Protein AF-A0A7I7UPY0-F1 (afdb_monomer_lite)

Radius of gyration: 10.28 Å; chains: 1; bounding box: 23×22×28 Å

pLDDT: mean 84.1, std 7.83, range [59.09, 94.31]

Secondary structure (DSSP, 8-state):
--HHHHHHHHHHHHTT-HHHHHHHHHHHHHHHTTSTTHHHHHHHHHHHHGGGHHHHHHTT---

Sequence (63 aa):
MLVEYDKTCRYLAAIDDIATLTEYVTNLHDCFGHQDRWSIFSRNISVAAGRWAEELRKRRQLA

Structure (mmCIF, N/CA/C/O backbone):
data_AF-A0A7I7UPY0-F1
#
_entry.id   AF-A0A7I7UPY0-F1
#
loop_
_atom_site.group_PDB
_atom_site.id
_atom_site.type_symbol
_atom_site.label_atom_id
_atom_site.label_alt_id
_atom_site.label_comp_id
_atom_site.label_asym_id
_atom_site.label_entity_id
_atom_site.label_seq_id
_atom_site.pdbx_PDB_ins_code
_atom_site.Cartn_x
_atom_site.Cartn_y
_atom_site.Cartn_z
_atom_site.occupancy
_atom_site.B_iso_or_equiv
_atom_site.auth_seq_id
_atom_site.auth_comp_id
_atom_site.auth_asym_id
_atom_site.auth_atom_id
_atom_site.pdbx_PDB_model_num
ATOM 1 N N . MET A 1 1 ? 12.848 -7.433 -4.584 1.00 59.09 1 MET A N 1
ATOM 2 C CA . MET A 1 1 ? 12.292 -6.182 -4.021 1.00 59.09 1 MET A CA 1
ATOM 3 C C . MET A 1 1 ? 10.904 -5.864 -4.592 1.00 59.09 1 MET A C 1
ATOM 5 O O . MET A 1 1 ? 10.678 -4.754 -5.050 1.00 59.09 1 MET A O 1
ATOM 9 N N . LEU A 1 2 ? 9.964 -6.823 -4.558 1.00 62.94 2 LEU A N 1
ATOM 10 C CA . LEU A 1 2 ? 8.534 -6.497 -4.690 1.00 62.94 2 LEU A CA 1
ATOM 11 C C . LEU A 1 2 ? 7.677 -7.038 -3.541 1.00 62.94 2 LEU A C 1
ATOM 13 O O . LEU A 1 2 ? 6.732 -6.403 -3.100 1.00 62.94 2 LEU A O 1
ATOM 17 N N . VAL A 1 3 ? 8.063 -8.195 -3.016 1.00 65.19 3 VAL A N 1
ATOM 18 C CA . VAL A 1 3 ? 7.338 -8.869 -1.938 1.00 65.19 3 VAL A CA 1
ATOM 19 C C . VAL A 1 3 ? 7.362 -8.077 -0.624 1.00 65.19 3 VAL A C 1
ATOM 21 O O . VAL A 1 3 ? 6.362 -8.043 0.082 1.00 65.19 3 VAL A O 1
ATOM 24 N N . GLU A 1 4 ? 8.476 -7.418 -0.299 1.00 79.44 4 GLU A N 1
ATOM 25 C CA . GLU A 1 4 ? 8.625 -6.756 1.005 1.00 79.44 4 GLU A CA 1
ATOM 26 C C . GLU A 1 4 ? 7.815 -5.455 1.116 1.00 79.44 4 GLU A C 1
ATOM 28 O O . GLU A 1 4 ? 7.162 -5.251 2.134 1.00 79.44 4 GLU A O 1
ATOM 33 N N . TYR A 1 5 ? 7.748 -4.622 0.067 1.00 81.62 5 TYR A N 1
ATOM 34 C CA . TYR A 1 5 ? 6.937 -3.397 0.134 1.00 81.62 5 TYR A CA 1
ATOM 35 C C . TYR A 1 5 ? 5.432 -3.707 0.180 1.00 81.62 5 TYR A C 1
ATOM 37 O O . TYR A 1 5 ? 4.690 -3.002 0.860 1.00 81.62 5 TYR A O 1
ATOM 45 N N . ASP A 1 6 ? 4.971 -4.751 -0.526 1.00 84.44 6 ASP A N 1
ATOM 46 C CA . ASP A 1 6 ? 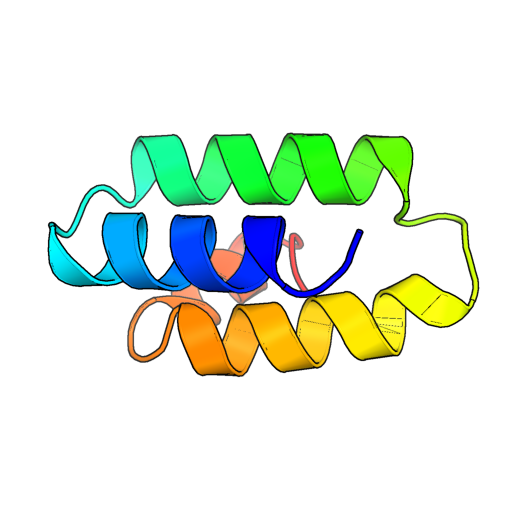3.555 -5.152 -0.544 1.00 84.44 6 ASP A CA 1
ATOM 47 C C . ASP A 1 6 ? 3.116 -5.601 0.855 1.00 84.44 6 ASP A C 1
ATOM 49 O O . ASP A 1 6 ? 2.080 -5.152 1.348 1.00 84.44 6 ASP A O 1
ATOM 53 N N . LYS A 1 7 ? 3.954 -6.385 1.549 1.00 88.31 7 LYS A N 1
ATOM 54 C CA . LYS A 1 7 ? 3.726 -6.756 2.953 1.00 88.31 7 LYS A CA 1
ATOM 55 C C . LYS A 1 7 ? 3.645 -5.533 3.862 1.00 88.31 7 LYS A C 1
ATOM 57 O O . LYS A 1 7 ? 2.709 -5.447 4.652 1.00 88.31 7 LYS A O 1
ATOM 62 N N . THR A 1 8 ? 4.581 -4.588 3.745 1.00 89.88 8 THR A N 1
ATOM 63 C CA . THR A 1 8 ? 4.579 -3.364 4.560 1.00 89.88 8 THR A CA 1
ATOM 64 C C . THR A 1 8 ? 3.326 -2.526 4.310 1.00 89.88 8 THR A C 1
ATOM 66 O O . THR A 1 8 ? 2.671 -2.127 5.268 1.00 89.88 8 THR A O 1
ATOM 69 N N . CYS A 1 9 ? 2.930 -2.324 3.049 1.00 87.69 9 CYS A N 1
ATOM 70 C CA . CYS A 1 9 ? 1.724 -1.561 2.718 1.00 87.69 9 CYS A CA 1
ATOM 71 C C . CYS A 1 9 ? 0.462 -2.217 3.292 1.00 87.69 9 CYS A C 1
ATOM 73 O O . CYS A 1 9 ? -0.359 -1.532 3.898 1.00 87.69 9 CYS A O 1
ATOM 75 N N . ARG A 1 10 ? 0.324 -3.545 3.158 1.00 88.69 10 ARG A N 1
ATOM 76 C CA . ARG A 1 10 ? -0.814 -4.288 3.726 1.00 88.69 10 ARG A CA 1
ATOM 77 C C . ARG A 1 10 ? -0.827 -4.250 5.246 1.00 88.69 10 ARG A C 1
ATOM 79 O O . ARG A 1 10 ? -1.893 -4.106 5.830 1.00 88.69 10 ARG A O 1
ATOM 86 N N . TYR A 1 11 ? 0.336 -4.382 5.878 1.00 92.38 11 TYR A N 1
ATOM 87 C CA . TYR A 1 11 ? 0.460 -4.316 7.330 1.00 92.38 11 TYR A CA 1
ATOM 88 C C . TYR A 1 11 ? 0.026 -2.945 7.858 1.00 92.38 11 TYR A C 1
ATOM 90 O O . TYR A 1 11 ? -0.845 -2.880 8.718 1.00 92.38 11 TYR A O 1
ATOM 98 N N . LEU A 1 12 ? 0.566 -1.860 7.293 1.00 91.44 12 LEU A N 1
ATOM 99 C CA . LEU A 1 12 ? 0.232 -0.491 7.700 1.00 91.44 12 LEU A CA 1
ATOM 100 C C . LEU A 1 12 ? -1.246 -0.166 7.452 1.00 91.44 12 LEU A C 1
ATOM 102 O O . LEU A 1 12 ? -1.901 0.422 8.309 1.00 91.44 12 LEU A O 1
ATOM 106 N N . ALA A 1 13 ? -1.797 -0.617 6.322 1.00 89.94 13 ALA A N 1
ATOM 107 C CA . ALA A 1 13 ? -3.222 -0.490 6.042 1.00 89.94 13 ALA A CA 1
ATOM 108 C C . ALA A 1 13 ? -4.090 -1.285 7.034 1.00 89.94 13 ALA A C 1
ATOM 110 O O . ALA A 1 13 ? -5.152 -0.807 7.422 1.00 89.94 13 ALA A O 1
ATOM 111 N N . ALA A 1 14 ? -3.650 -2.473 7.461 1.00 92.19 14 ALA A N 1
ATOM 112 C CA . ALA A 1 14 ? -4.386 -3.318 8.401 1.00 92.19 14 ALA A CA 1
ATOM 113 C C . ALA A 1 14 ? -4.419 -2.753 9.829 1.00 92.19 14 ALA A C 1
ATOM 115 O O . ALA A 1 14 ? -5.393 -2.983 10.543 1.00 92.19 14 ALA A O 1
ATOM 116 N N . ILE A 1 15 ? -3.384 -2.016 10.241 1.00 94.31 15 ILE A N 1
ATOM 117 C CA . ILE A 1 15 ? -3.334 -1.343 11.550 1.00 94.31 15 ILE A CA 1
ATOM 118 C C . ILE A 1 15 ? -3.871 0.097 11.510 1.00 94.31 15 ILE A C 1
ATOM 120 O O . ILE A 1 15 ? -3.759 0.811 12.502 1.00 94.31 15 ILE A O 1
ATOM 124 N N . ASP A 1 16 ? -4.440 0.524 10.375 1.00 89.69 16 ASP A N 1
ATOM 125 C CA . ASP A 1 16 ? -4.950 1.881 10.137 1.00 89.69 16 ASP A CA 1
ATOM 126 C C . ASP A 1 16 ? -3.907 3.004 10.362 1.00 89.69 16 ASP A C 1
ATOM 128 O O . ASP A 1 16 ? -4.258 4.164 10.595 1.00 89.69 16 ASP A O 1
ATOM 132 N N . ASP A 1 17 ? -2.613 2.698 10.209 1.00 91.31 17 ASP A N 1
ATOM 133 C CA . ASP A 1 17 ? -1.531 3.687 10.281 1.00 91.31 17 ASP A CA 1
ATOM 134 C C . ASP A 1 17 ? -1.303 4.349 8.913 1.00 91.31 17 ASP A C 1
ATOM 136 O O . ASP A 1 17 ? -0.355 4.072 8.169 1.00 91.31 17 ASP A O 1
ATOM 140 N N . ILE A 1 18 ? -2.233 5.238 8.565 1.00 86.75 18 ILE A N 1
ATOM 141 C CA . ILE A 1 18 ? -2.227 5.963 7.290 1.00 86.75 18 ILE A CA 1
ATOM 142 C C . ILE A 1 18 ? -1.035 6.909 7.197 1.00 86.75 18 ILE A C 1
ATOM 144 O O . ILE A 1 18 ? -0.523 7.120 6.100 1.00 86.75 18 ILE A O 1
ATOM 148 N N . ALA A 1 19 ? -0.619 7.517 8.311 1.00 89.75 19 ALA A N 1
ATOM 149 C CA . ALA A 1 19 ? 0.466 8.491 8.310 1.00 89.75 19 ALA A CA 1
ATOM 150 C C . ALA A 1 19 ? 1.768 7.814 7.872 1.00 89.75 19 ALA A C 1
ATOM 152 O O . ALA A 1 19 ? 2.377 8.240 6.887 1.00 89.75 19 ALA A O 1
ATOM 153 N N . THR A 1 20 ? 2.103 6.688 8.506 1.00 92.12 20 THR A N 1
ATOM 154 C CA . THR A 1 20 ? 3.274 5.889 8.144 1.00 92.12 20 THR A CA 1
ATOM 155 C C . THR A 1 20 ? 3.126 5.278 6.749 1.00 92.12 20 THR A C 1
ATOM 157 O O . THR A 1 20 ? 4.085 5.274 5.981 1.00 92.12 20 THR A O 1
ATOM 160 N N . LEU A 1 21 ? 1.929 4.812 6.361 1.00 90.31 21 LEU A N 1
ATOM 161 C CA . LEU A 1 21 ? 1.679 4.306 5.002 1.00 90.31 21 LEU A CA 1
ATOM 162 C C . LEU A 1 21 ? 1.939 5.379 3.936 1.00 90.31 21 LEU A C 1
ATOM 164 O O . LEU A 1 21 ? 2.586 5.114 2.927 1.00 90.31 21 LEU A O 1
ATOM 168 N N . THR A 1 22 ? 1.453 6.593 4.175 1.00 88.81 22 THR A N 1
ATOM 169 C CA . THR A 1 22 ? 1.603 7.750 3.286 1.00 88.81 22 THR A CA 1
ATOM 170 C C . THR A 1 22 ? 3.074 8.125 3.129 1.00 88.81 22 THR A C 1
ATOM 172 O O . THR A 1 22 ? 3.554 8.313 2.011 1.00 88.81 22 THR A O 1
ATOM 175 N N . GLU A 1 23 ? 3.806 8.228 4.238 1.00 91.06 23 GLU A N 1
ATOM 176 C CA . GLU A 1 23 ? 5.238 8.537 4.224 1.00 91.06 23 GLU A CA 1
ATOM 177 C C . GLU A 1 23 ? 6.033 7.440 3.506 1.00 91.06 23 GLU A C 1
ATOM 179 O O . GLU A 1 23 ? 6.862 7.724 2.641 1.00 91.06 23 GLU A O 1
ATOM 184 N N . TYR A 1 24 ? 5.715 6.176 3.788 1.00 90.19 24 TYR A N 1
ATOM 185 C CA . TYR A 1 24 ? 6.358 5.032 3.155 1.00 90.19 24 TYR A CA 1
ATOM 186 C C . TYR A 1 24 ? 6.158 5.024 1.635 1.00 90.19 24 TYR A C 1
ATOM 188 O O . TYR A 1 24 ? 7.127 4.891 0.887 1.00 90.19 24 TYR A O 1
ATOM 196 N N . VAL A 1 25 ? 4.919 5.213 1.164 1.00 88.19 25 VAL A N 1
ATOM 197 C CA . VAL A 1 25 ? 4.601 5.269 -0.272 1.00 88.19 25 VAL A CA 1
ATOM 198 C C . VAL A 1 25 ? 5.248 6.487 -0.938 1.00 88.19 25 VAL A C 1
ATOM 200 O O . VAL A 1 25 ? 5.719 6.362 -2.067 1.00 88.19 25 VAL A O 1
ATOM 203 N N . THR A 1 26 ? 5.344 7.625 -0.243 1.00 89.38 26 THR A N 1
ATOM 204 C CA . THR A 1 26 ? 6.042 8.827 -0.742 1.00 89.38 26 THR A CA 1
ATOM 205 C C . THR A 1 26 ? 7.525 8.554 -0.959 1.00 89.38 26 THR A C 1
ATOM 207 O O . THR A 1 26 ? 8.026 8.751 -2.061 1.00 89.38 26 THR A O 1
ATOM 210 N N . ASN A 1 27 ? 8.210 7.991 0.039 1.00 89.25 27 ASN A N 1
ATOM 211 C CA . ASN A 1 27 ? 9.622 7.626 -0.085 1.00 89.25 27 ASN A CA 1
ATOM 212 C C . ASN A 1 27 ? 9.850 6.615 -1.222 1.00 89.25 27 ASN A C 1
ATOM 214 O O . ASN A 1 27 ? 10.845 6.688 -1.947 1.00 89.25 27 ASN A O 1
ATOM 218 N N . LEU A 1 28 ? 8.909 5.684 -1.415 1.00 86.88 28 LEU A N 1
ATOM 219 C CA . LEU A 1 28 ? 8.945 4.729 -2.522 1.00 86.88 28 LEU A CA 1
ATOM 220 C C . LEU A 1 28 ? 8.767 5.422 -3.881 1.00 86.88 28 LEU A C 1
ATOM 222 O O . LEU A 1 28 ? 9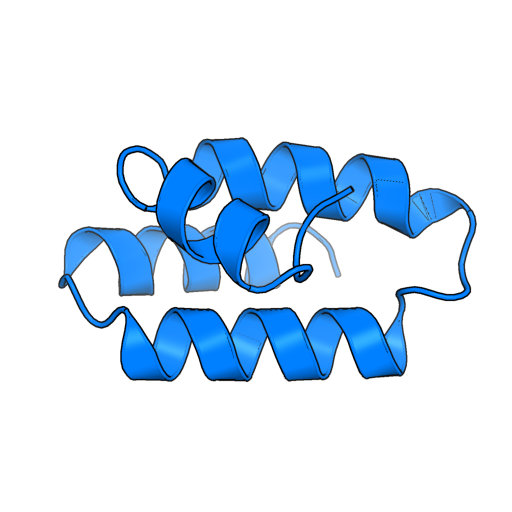.485 5.093 -4.825 1.00 86.88 28 LEU A O 1
ATOM 226 N N . HIS A 1 29 ? 7.847 6.384 -3.978 1.00 86.88 29 HIS A N 1
ATOM 227 C CA . HIS A 1 29 ? 7.650 7.200 -5.174 1.00 86.88 29 HIS A CA 1
ATOM 228 C C . HIS A 1 29 ? 8.897 8.034 -5.489 1.00 86.88 29 HIS A C 1
ATOM 230 O O . HIS A 1 29 ? 9.333 8.070 -6.633 1.00 86.88 29 HIS A O 1
ATOM 236 N N . ASP A 1 30 ? 9.534 8.654 -4.503 1.00 87.06 30 ASP A N 1
ATOM 237 C CA . ASP A 1 30 ? 10.725 9.475 -4.745 1.00 87.06 30 ASP A CA 1
ATOM 238 C C . ASP A 1 30 ? 11.910 8.630 -5.238 1.00 87.06 30 ASP A C 1
ATOM 240 O O . ASP A 1 30 ? 12.639 9.026 -6.151 1.00 87.06 30 ASP A O 1
ATOM 244 N N . CYS A 1 31 ? 12.059 7.415 -4.701 1.00 85.06 31 CYS A N 1
ATOM 245 C CA . CYS A 1 31 ? 13.123 6.493 -5.096 1.00 85.06 31 CYS A CA 1
ATOM 246 C C . CYS A 1 31 ? 12.874 5.823 -6.458 1.00 85.06 31 CYS A C 1
ATOM 248 O O . CYS A 1 31 ? 13.817 5.578 -7.215 1.00 85.06 31 CYS A O 1
ATOM 250 N N . PHE A 1 32 ? 11.621 5.472 -6.767 1.00 83.31 32 PHE A N 1
ATOM 251 C CA . PHE A 1 32 ? 11.289 4.577 -7.884 1.00 83.31 32 PHE A CA 1
ATOM 252 C C . PHE A 1 32 ? 10.291 5.149 -8.894 1.00 83.31 32 PHE A C 1
ATOM 254 O O . PHE A 1 32 ? 10.109 4.542 -9.947 1.00 83.31 32 PHE A O 1
ATOM 261 N N . GLY A 1 33 ? 9.682 6.301 -8.622 1.00 83.19 33 GLY A N 1
ATOM 262 C CA . GLY A 1 33 ? 8.630 6.936 -9.428 1.00 83.19 33 GLY A CA 1
ATOM 263 C C . GLY A 1 33 ? 9.055 7.295 -10.847 1.00 83.19 33 GLY A C 1
ATOM 264 O O . GLY A 1 33 ? 8.238 7.311 -11.761 1.00 83.19 33 GLY A O 1
ATOM 265 N N . HIS A 1 34 ? 10.356 7.496 -11.046 1.00 83.62 34 HIS A N 1
ATOM 266 C CA . HIS A 1 34 ? 10.965 7.757 -12.349 1.00 83.62 34 HIS A CA 1
ATOM 267 C C . HIS A 1 34 ? 11.193 6.485 -13.185 1.00 83.62 34 HIS A C 1
ATOM 269 O O . HIS A 1 34 ? 11.568 6.582 -14.350 1.00 83.62 34 HIS A O 1
ATOM 275 N N . GLN A 1 35 ? 11.029 5.289 -12.608 1.00 83.69 35 GLN A N 1
ATOM 276 C CA . GLN A 1 35 ? 11.169 4.033 -13.345 1.00 83.69 35 GLN A CA 1
ATOM 277 C C . GLN A 1 35 ? 9.845 3.667 -14.017 1.00 83.69 35 GLN A C 1
ATOM 279 O O . GLN A 1 35 ? 8.799 3.727 -13.379 1.00 83.69 35 GLN A O 1
ATOM 284 N N . ASP A 1 36 ? 9.891 3.123 -15.236 1.00 80.12 36 ASP A N 1
ATOM 285 C CA . ASP A 1 36 ? 8.698 2.632 -15.958 1.00 80.12 36 ASP A CA 1
ATOM 286 C C . ASP A 1 36 ? 7.869 1.622 -15.153 1.00 80.12 36 ASP A C 1
ATOM 288 O O . ASP A 1 36 ? 6.656 1.481 -15.314 1.00 80.12 36 ASP A O 1
ATOM 292 N N . ARG A 1 37 ? 8.531 0.907 -14.238 1.00 80.12 37 ARG A N 1
ATOM 293 C CA . ARG A 1 37 ? 7.879 -0.067 -13.365 1.00 80.12 37 ARG A CA 1
ATOM 294 C C . ARG A 1 37 ? 6.978 0.585 -12.323 1.00 80.12 37 ARG A C 1
ATOM 296 O O . ARG A 1 37 ? 6.129 -0.125 -11.789 1.00 80.12 37 ARG A O 1
ATOM 303 N N . TRP A 1 38 ? 7.121 1.881 -12.038 1.00 85.81 38 TRP A N 1
ATOM 304 C CA . TRP A 1 38 ? 6.333 2.590 -11.030 1.00 85.81 38 TRP A CA 1
ATOM 305 C C . TRP A 1 38 ? 4.830 2.385 -11.215 1.00 85.81 38 TRP A C 1
ATOM 307 O O . TRP A 1 38 ? 4.142 2.096 -10.245 1.00 85.81 38 TRP A O 1
ATOM 317 N N . SER A 1 39 ? 4.328 2.395 -12.450 1.00 83.06 39 SER A N 1
ATOM 318 C CA . SER A 1 39 ? 2.913 2.133 -12.752 1.00 83.06 39 SER A CA 1
ATOM 319 C C . SER A 1 39 ? 2.426 0.754 -12.277 1.00 83.06 39 SER A C 1
ATOM 321 O O . SER A 1 39 ? 1.262 0.582 -11.919 1.00 83.06 39 SER A O 1
ATOM 323 N N . ILE A 1 40 ? 3.311 -0.248 -12.247 1.00 83.75 40 ILE A N 1
ATOM 324 C CA . ILE A 1 40 ? 3.014 -1.581 -11.703 1.00 83.75 40 ILE A CA 1
ATOM 325 C C . ILE A 1 40 ? 3.039 -1.535 -10.169 1.00 83.75 40 ILE A C 1
ATOM 327 O O . ILE A 1 40 ? 2.152 -2.092 -9.521 1.00 83.75 40 ILE A O 1
ATOM 331 N N . PHE A 1 41 ? 4.025 -0.847 -9.584 1.00 82.75 41 PHE A N 1
ATOM 332 C CA . PHE A 1 41 ? 4.125 -0.664 -8.132 1.00 82.75 41 PHE A CA 1
ATOM 333 C C . PHE A 1 41 ? 2.919 0.101 -7.573 1.00 82.75 41 PHE A C 1
ATOM 335 O O . PHE A 1 41 ? 2.283 -0.381 -6.642 1.00 82.75 41 PHE A O 1
ATOM 342 N N . SER A 1 42 ? 2.548 1.238 -8.164 1.00 84.62 42 SER A N 1
ATOM 343 C CA . SER A 1 42 ? 1.424 2.073 -7.727 1.00 84.62 42 SER A CA 1
ATOM 344 C C . SER A 1 42 ? 0.095 1.315 -7.782 1.00 84.62 42 SER A C 1
ATOM 346 O O . SER A 1 42 ? -0.720 1.404 -6.860 1.00 84.62 42 SER A O 1
ATOM 348 N N . ARG A 1 43 ? -0.105 0.479 -8.808 1.00 87.00 43 ARG A N 1
ATOM 349 C CA . ARG A 1 43 ? -1.274 -0.402 -8.901 1.00 87.00 43 ARG A CA 1
ATOM 350 C C . ARG A 1 43 ? -1.309 -1.428 -7.768 1.00 87.00 43 ARG A C 1
ATOM 352 O O . ARG A 1 43 ? -2.359 -1.607 -7.157 1.00 87.00 43 ARG A O 1
ATOM 359 N N . ASN A 1 44 ? -0.184 -2.066 -7.453 1.00 87.56 44 ASN A N 1
ATOM 360 C CA . ASN A 1 44 ? -0.111 -3.028 -6.349 1.00 87.56 44 ASN A CA 1
ATOM 361 C C . ASN A 1 44 ? -0.300 -2.354 -4.985 1.00 87.56 44 ASN A C 1
ATOM 363 O O . ASN A 1 44 ? -1.036 -2.871 -4.151 1.00 87.56 44 ASN A O 1
ATOM 367 N N . ILE A 1 45 ? 0.292 -1.175 -4.781 1.00 86.81 45 ILE A N 1
ATOM 368 C CA . ILE A 1 45 ? 0.116 -0.371 -3.564 1.00 86.81 45 ILE A CA 1
ATOM 369 C C . ILE A 1 45 ? -1.350 0.027 -3.399 1.00 86.81 45 ILE A C 1
ATOM 371 O O . ILE A 1 45 ? -1.878 -0.075 -2.299 1.00 86.81 45 ILE A O 1
ATOM 375 N N . SER A 1 46 ? -2.039 0.399 -4.482 1.00 88.00 46 SER A N 1
ATOM 376 C CA . SER A 1 46 ? -3.479 0.689 -4.439 1.00 88.00 46 SER A CA 1
ATOM 377 C C . SER A 1 46 ? -4.286 -0.516 -3.946 1.00 88.00 46 SER A C 1
ATOM 379 O O . SER A 1 46 ? -5.182 -0.370 -3.122 1.00 88.00 46 SER A O 1
ATOM 381 N N . VAL A 1 47 ? -3.956 -1.724 -4.416 1.00 88.69 47 VAL A N 1
ATOM 382 C CA . VAL A 1 47 ? -4.615 -2.959 -3.961 1.00 88.69 47 VAL A CA 1
ATOM 383 C C . VAL A 1 47 ? -4.287 -3.249 -2.493 1.00 88.69 47 VAL A C 1
ATOM 385 O O . VAL A 1 47 ? -5.187 -3.575 -1.723 1.00 88.69 47 VAL A O 1
ATOM 388 N N . ALA A 1 48 ? -3.024 -3.097 -2.091 1.00 86.69 48 ALA A N 1
ATOM 389 C CA . ALA A 1 48 ? -2.561 -3.331 -0.724 1.00 86.69 48 ALA A CA 1
ATOM 390 C C . ALA A 1 48 ? -3.139 -2.331 0.293 1.00 86.69 48 ALA A C 1
ATOM 392 O O . ALA A 1 48 ? -3.460 -2.714 1.415 1.00 86.69 48 ALA A O 1
ATOM 393 N N . ALA A 1 49 ? -3.290 -1.065 -0.103 1.00 85.12 49 ALA A N 1
ATOM 394 C CA . ALA A 1 49 ? -3.846 0.003 0.721 1.00 85.12 49 ALA A CA 1
ATOM 395 C C . ALA A 1 49 ? -5.372 -0.102 0.889 1.00 85.12 49 ALA A C 1
ATOM 397 O O . ALA A 1 49 ? -5.933 0.497 1.809 1.00 85.12 49 ALA A O 1
ATOM 398 N N . GLY A 1 50 ? -6.058 -0.852 0.017 1.00 86.38 50 GLY A N 1
ATOM 399 C CA . GLY A 1 50 ? -7.494 -1.112 0.111 1.00 86.38 50 GLY A CA 1
ATOM 400 C C . GLY A 1 50 ? -8.312 0.178 0.213 1.00 86.38 50 GLY A C 1
ATOM 401 O O . GLY A 1 50 ? -8.267 1.024 -0.680 1.00 86.38 50 GLY A O 1
ATOM 402 N N . ARG A 1 51 ? -9.036 0.355 1.329 1.00 86.25 51 ARG A N 1
ATOM 403 C CA . ARG A 1 51 ? -9.880 1.540 1.582 1.00 86.25 51 ARG A CA 1
ATOM 404 C C . ARG A 1 51 ? -9.103 2.865 1.585 1.00 86.25 51 ARG A C 1
ATOM 406 O O . ARG A 1 51 ? -9.694 3.915 1.363 1.00 86.25 51 ARG A O 1
ATOM 413 N N . TRP A 1 52 ? -7.789 2.819 1.810 1.00 86.06 52 TRP A N 1
ATOM 414 C CA . TRP A 1 52 ? -6.913 3.992 1.842 1.00 86.06 52 TRP A CA 1
ATOM 415 C C . TRP A 1 52 ? -6.353 4.380 0.470 1.00 86.06 52 TRP A C 1
ATOM 417 O O . TRP A 1 52 ? -5.734 5.434 0.337 1.00 86.06 52 TRP A O 1
ATOM 427 N N . ALA A 1 53 ? -6.597 3.580 -0.573 1.00 86.81 53 ALA A N 1
ATOM 428 C CA . ALA A 1 53 ? -6.113 3.869 -1.921 1.00 86.81 53 ALA A CA 1
ATOM 429 C C . ALA A 1 53 ? -6.633 5.211 -2.468 1.00 86.81 53 ALA A C 1
ATOM 431 O O . ALA A 1 53 ? -5.900 5.927 -3.150 1.00 86.81 53 ALA A O 1
ATOM 432 N N . GLU A 1 54 ? -7.876 5.586 -2.147 1.00 83.88 54 GLU A N 1
ATOM 433 C CA . GLU A 1 54 ? -8.421 6.893 -2.536 1.00 83.88 54 GLU A CA 1
ATOM 434 C C . GLU A 1 54 ? -7.719 8.055 -1.829 1.00 83.88 54 GLU A C 1
ATOM 436 O O . GLU A 1 54 ? -7.454 9.085 -2.450 1.00 83.88 54 GLU A O 1
ATOM 441 N N . GLU A 1 55 ? -7.385 7.891 -0.549 1.00 84.12 55 GLU A N 1
ATOM 442 C CA . GLU A 1 55 ? -6.681 8.913 0.229 1.00 84.12 55 GLU A CA 1
ATOM 443 C C . GLU A 1 55 ? -5.258 9.126 -0.307 1.00 84.12 55 GLU A C 1
ATOM 445 O O . GLU A 1 55 ? -4.826 10.262 -0.509 1.00 84.12 55 GLU A O 1
ATOM 450 N N . LEU A 1 56 ? -4.564 8.041 -0.656 1.00 83.12 56 LEU A N 1
ATOM 451 C CA . LEU A 1 56 ? -3.247 8.099 -1.298 1.00 83.12 56 LEU A CA 1
ATOM 452 C C . LEU A 1 56 ? -3.311 8.738 -2.700 1.00 83.12 56 LEU A C 1
ATOM 454 O O . LEU A 1 56 ? -2.432 9.522 -3.069 1.00 83.12 56 LEU A O 1
ATOM 458 N N . ARG A 1 57 ? -4.376 8.480 -3.476 1.00 83.31 57 ARG A N 1
ATOM 459 C CA . ARG A 1 57 ? -4.606 9.143 -4.775 1.00 83.31 57 ARG A CA 1
ATOM 460 C C . ARG A 1 57 ? -4.823 10.644 -4.642 1.00 83.31 57 ARG A C 1
ATOM 462 O O . ARG A 1 57 ? -4.220 11.407 -5.394 1.00 83.31 57 ARG A O 1
ATOM 469 N N . LYS A 1 58 ? -5.630 11.087 -3.671 1.00 82.62 58 LYS A N 1
ATOM 470 C CA . LYS A 1 58 ? -5.850 12.523 -3.405 1.00 82.62 58 LYS A CA 1
ATOM 471 C C . LYS A 1 58 ? -4.543 13.254 -3.097 1.00 82.62 58 LYS A C 1
ATOM 473 O O . LYS A 1 58 ? -4.388 14.417 -3.457 1.00 82.62 58 LYS A O 1
ATOM 478 N N . ARG A 1 59 ? -3.582 12.554 -2.491 1.00 78.19 59 ARG A N 1
ATOM 479 C CA . ARG A 1 59 ? -2.251 13.073 -2.151 1.00 78.19 59 ARG A CA 1
ATOM 480 C C . ARG A 1 59 ? -1.240 13.012 -3.304 1.00 78.19 59 ARG A C 1
ATOM 482 O O . ARG A 1 59 ? -0.086 13.366 -3.094 1.00 78.19 59 ARG A O 1
ATOM 489 N N . ARG A 1 60 ? -1.660 12.614 -4.517 1.00 71.44 60 ARG A N 1
ATOM 490 C CA . ARG A 1 60 ? -0.811 12.423 -5.714 1.00 71.44 60 ARG A CA 1
ATOM 491 C C . ARG A 1 60 ? 0.310 11.391 -5.540 1.00 71.44 60 ARG A C 1
ATOM 493 O O . ARG A 1 60 ? 1.332 11.470 -6.207 1.00 71.44 60 ARG A O 1
ATOM 500 N N . GLN A 1 61 ? 0.109 10.40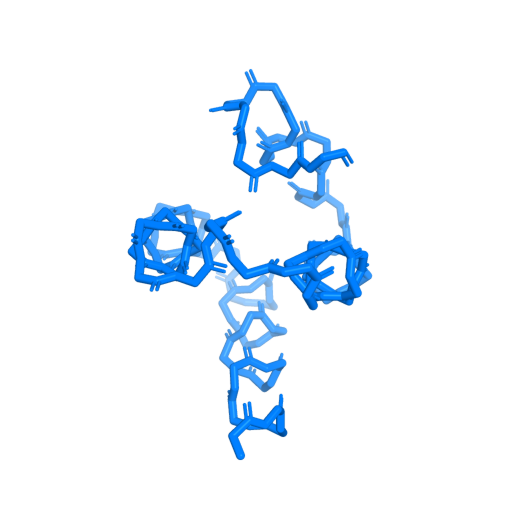7 -4.667 1.00 66.00 61 GLN A N 1
ATOM 501 C CA . GLN A 1 61 ? 1.104 9.360 -4.396 1.00 66.00 61 GLN A CA 1
ATOM 502 C C . GLN A 1 61 ? 0.916 8.110 -5.260 1.00 66.00 61 GLN A C 1
ATOM 504 O O . GLN A 1 61 ? 1.755 7.214 -5.259 1.00 66.00 61 GLN A O 1
ATOM 509 N N . LEU A 1 62 ? -0.190 8.037 -5.997 1.00 65.12 62 LEU A N 1
ATOM 510 C CA . LEU A 1 62 ? -0.532 6.936 -6.888 1.00 65.12 62 LEU A CA 1
ATOM 511 C C . LEU A 1 62 ? -0.887 7.508 -8.262 1.00 65.12 62 LEU A C 1
ATOM 513 O O . LEU A 1 62 ? -1.535 8.554 -8.336 1.00 65.12 62 LEU A O 1
ATOM 517 N N . ALA A 1 63 ? -0.456 6.811 -9.316 1.00 60.78 63 ALA A N 1
ATOM 518 C CA . ALA A 1 63 ? -0.791 7.127 -10.704 1.00 60.78 63 ALA A CA 1
ATOM 519 C C . ALA A 1 63 ? -2.225 6.699 -11.080 1.00 60.78 63 ALA A C 1
ATOM 521 O O . ALA A 1 63 ? -2.784 5.741 -10.475 1.00 60.78 63 ALA A O 1
#

Foldseek 3Di:
DQVVVLVVLLVCLVVVVVVVNLVSLQVVCVVPVPPPCLLVNLVSSLVSNPVCSVVSVVVVSHD

Organism: Mycolicibacterium pulveris (NCBI:txid36813)

=== Feature glossary ===
The features interleaved in this record are:

— What the protein is —

Sequence gives the chain of amino acids in standard one-letter code (A=alanine, C=cysteine, …, Y=tyrosine), read N→C. It is the only feature that is directly encoded by the gene; all structural features are derived from the folded form of this sequence.

Database cross-references. InterPro integrates a dozen domain/family signature databases into unified entries with residue-range hits. GO terms attach function/process/location labels with evidence codes. CATH codes position the fold in a four-level structural taxonomy. Organism is the NCBI-taxonomy species name.

— Where its atoms are —

Atomic coordinates in PDBx/mmCIF format — the same representation the Protein Data Bank distri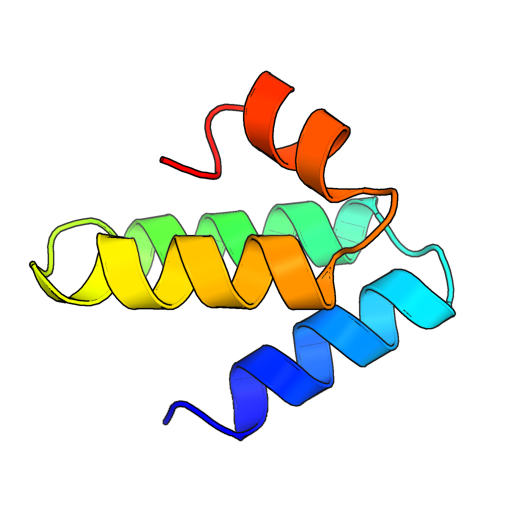butes. Each line of the _atom_site loop places one backbone atom in Cartesian space (units: ångströms, origin: arbitrary).

The six renders are orthographic views along the three Cartesian axes in both directions. Representation (cartoon, sticks, or surface) and color scheme (sequence-rainbow or by-chain) vary across proteins so the training set covers all the common visualization conventions.

— Local backbone conformation —

Eight-state secondary structure (DSSP): H is the canonical α-helix, G the tighter 3₁₀-helix, I the wider π-helix; E/B are β-structure, T and S are turns and bends, and '-' is everything else. DSSP derives these from the pattern of main-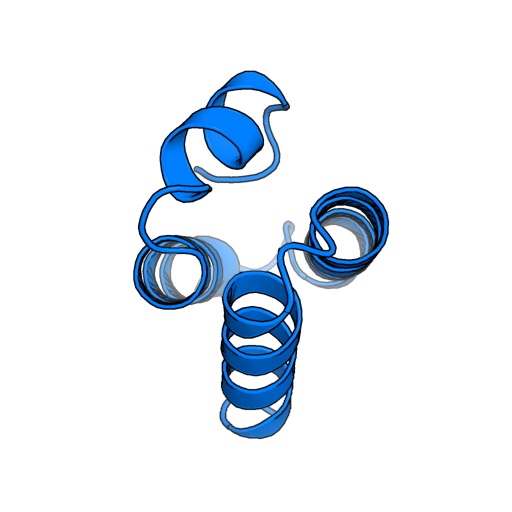chain N–H···O=C hydrogen bonds, not from the sequence.

P-SEA three-state annotation labels each residue as helix, strand, or coil based purely on the geometry of the Cα trace. It serves as a fallback when the full backbone (and thus DSSP) is unavailable.

The φ/ψ torsion pair specifies the backbone conformation at each residue. φ rotates about the N–Cα bond, ψ about the Cα–C bond. Steric clashes forbid most of the (φ, ψ) plane — the allowed regions (α-helix basin, β-sheet basin, left-handed helix) are the Ramachandran-allowed regions.

— Global shape and packing —

The geometric summary reports three shape descriptors. Rg (radius of gyration) measures how spread out the Cα atoms are about their centre of mass; compact globular proteins have small Rg, elongated or unfolded ones large. Cα contacts (<8 Å, |i−j|>4) count long-range residue pairs in spatial proximity — high for tightly packed folds, near zero for rods or random coil. The bounding-box extents give the protein's footprint along x, y, z in Å.

Solvent-accessible surface area (SASA) is the area in Å² traced out by the centre of a 1.4 Å probe sphere (a water molecule) rolled over the protein's van der Waals surface (Shrake–Rupley / Lee–Richards construction). Buried residues have near-zero SASA; fully exposed residues can exceed 200 Å². The total SASA scales roughly with the number of surface residues.

The contact map is a binary N×N matrix image: pixel (i, j) is dark where Cα_i and Cα_j are within 8 Å and |i−j|>4. Because the |i−j|>4 filter removes local helical contacts, off-diagonal stripes parallel to the main diagonal indicate parallel β-sheets; stripes perpendicular to it indicate antiparallel β-sheets. The Ramachandran plot scatters every residue's (φ, ψ) pair against the sterically allowed regions. The PAE heatmap renders the predicted-aligned-error matrix.

— Structural neighborhood —

3Di is Foldseek's structural alphabet. Each resid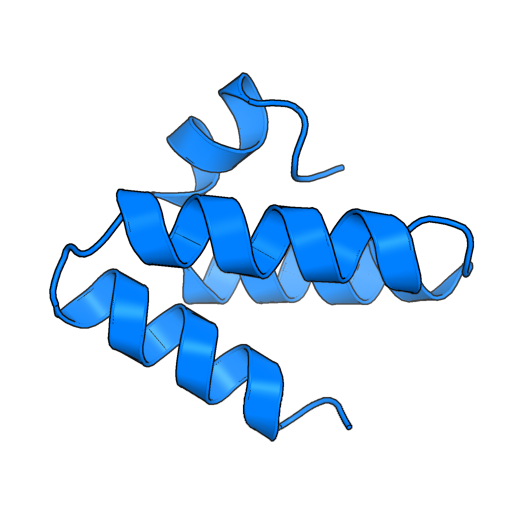ue is assigned one of twenty discrete states based on how its Cα sits relative to its spatial (not sequential) neighbors. Aligning 3Di strings finds structural homologs roughly as well as full 3D superposition, but orders of magnitude faster.

Nearest PDB neighbors are the top structural matches found by Foldseek when searching this structure against the entire Protein Data Bank. Each hit reports a TM-score (0 to 1; >0.5 almost always implies the same fold) and an E-value. These are *structural* homologs — they may share no detectable sequence similarity.

— Confidence and disorder —

For AlphaFold models, the B-factor field carries pLDDT — the model's own estimate of local accuracy on a 0–100 scale. Regions with pLDDT<50 should be treated as essentially unmodeled; they often correspond to intrinsically disordered segments.

Crystallographic B-factors measure how much each atom's electron density is smeared out, in Å². They rise in mobile loops and surface residues and fall in the buried interior. In AlphaFold models this column is repurposed to hold pLDDT instead.

Predicted aligned error is AlphaFold's pairwise confidence. Unlike pLDDT (per-residue), PAE is per-residue-pair and captures whether two parts of the structure are correctly placed relative to each other. Units are ångströms of expected positional error.